Protein AF-A0A5B6WHJ9-F1 (afdb_monomer_lite)

Organism: NCBI:txid47621

Secondary structure (DSSP, 8-state):
----SSS-SS----SHHHHHHHHHHHHHHHHHHHHHHHHHHTSPP--TT-SS-HHHHHHHHHHHHHTT--HHHHHHHHHHHHTTGGG--HHHH-PBP-TTSS-TT-SB-HHHHHHHHHHHHT--GGGS-TT--TT-----TTS---HHHHHHHHHHHHHHHHHHHHHHHTT------

InterPro domains:
  IPR027356 NPH3 domain [PF03000] (1-176)
  IPR027356 NPH3 domain [PS51649] (1-177)
  IPR043454 NPH3/RPT2-like family [PTHR32370] (1-176)

Foldseek 3Di:
DDDPDPDPPPCDPPDPPVVVVVVVVLVVLVVLLVVLLVVLVPAPPQALPGPDDLLNLLVSLLSNQQSVHDPVSNLSSLLSNLSPVLVDALVSQQRAHHVVPVDPAFRGDVVSSVSSVVSNVPDDCVPPDPPPDPPPPDPDPPDDDDPSVSSVVSNVVSVVVNVVVRVVVRPPDDPPD

Radius of gyr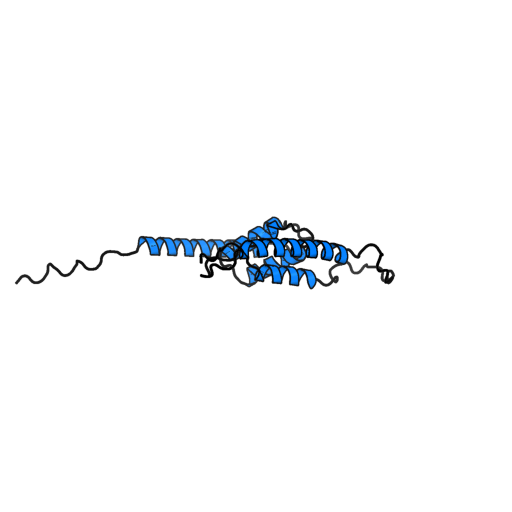ation: 25.1 Å; chains: 1; bounding box: 62×39×93 Å

pLDDT: mean 78.25, std 19.9, range [38.22, 98.19]

Structure (mmCIF, N/CA/C/O backbone):
data_AF-A0A5B6WHJ9-F1
#
_entry.id   AF-A0A5B6WHJ9-F1
#
loop_
_atom_site.group_PDB
_atom_site.id
_atom_site.type_symbol
_atom_site.label_atom_id
_atom_site.label_alt_id
_atom_site.label_comp_id
_atom_site.label_asym_id
_atom_site.label_entity_id
_atom_site.label_seq_id
_atom_site.pdbx_PDB_ins_code
_atom_site.Cartn_x
_atom_site.Cartn_y
_atom_site.Cartn_z
_atom_site.occupancy
_atom_site.B_iso_or_equiv
_atom_site.auth_seq_id
_atom_site.auth_comp_id
_atom_site.auth_asym_id
_atom_site.auth_atom_id
_atom_site.pdbx_PDB_model_num
ATOM 1 N N . MET A 1 1 ? -36.896 9.400 66.656 1.00 49.72 1 MET A N 1
ATOM 2 C CA . MET A 1 1 ? -36.802 8.788 65.315 1.00 49.72 1 MET A CA 1
ATOM 3 C C . MET A 1 1 ? -36.496 9.901 64.331 1.00 49.72 1 MET A C 1
ATOM 5 O O . MET A 1 1 ? -37.320 10.794 64.255 1.00 49.72 1 MET A O 1
ATOM 9 N N . ASN A 1 2 ? -35.315 9.908 63.704 1.00 45.44 2 ASN A N 1
ATOM 10 C CA . ASN A 1 2 ? -34.984 10.687 62.496 1.00 45.44 2 ASN A CA 1
ATOM 11 C C . ASN A 1 2 ? -33.561 10.299 62.050 1.00 45.44 2 ASN A C 1
ATOM 13 O O . ASN A 1 2 ? -32.600 10.985 62.372 1.00 45.44 2 ASN A O 1
ATOM 17 N N . TYR A 1 3 ? -33.422 9.155 61.372 1.00 50.19 3 TYR A N 1
ATOM 18 C CA . TYR A 1 3 ? -32.124 8.605 60.937 1.00 50.19 3 TYR A CA 1
ATOM 19 C C . TYR A 1 3 ? -32.057 8.344 59.423 1.00 50.19 3 TYR A C 1
ATOM 21 O O . TYR A 1 3 ? -31.415 7.392 58.996 1.00 50.19 3 TYR A O 1
ATOM 29 N N . THR A 1 4 ? -32.729 9.138 58.585 1.00 61.00 4 THR A N 1
ATOM 30 C CA . THR A 1 4 ? -32.780 8.843 57.137 1.00 61.00 4 THR A CA 1
ATOM 31 C C . THR A 1 4 ? -32.795 10.078 56.238 1.00 61.00 4 THR A C 1
ATOM 33 O O . THR A 1 4 ? -33.639 10.154 55.352 1.00 61.00 4 THR A O 1
ATOM 36 N N . HIS A 1 5 ? -31.884 11.043 56.411 1.00 52.53 5 HIS A N 1
ATOM 37 C CA . HIS A 1 5 ? -31.789 12.130 55.418 1.00 52.53 5 HIS A CA 1
ATOM 38 C C . HIS A 1 5 ? -30.397 12.453 54.845 1.00 52.53 5 HIS A C 1
ATOM 40 O O . HIS A 1 5 ? -30.330 13.184 53.865 1.00 52.53 5 HIS A O 1
ATOM 46 N N . ASP A 1 6 ? -29.305 11.833 55.309 1.00 54.56 6 ASP A N 1
ATOM 47 C CA . ASP A 1 6 ? -27.955 12.248 54.866 1.00 54.56 6 ASP A CA 1
ATOM 48 C C . ASP A 1 6 ? -27.143 11.184 54.099 1.00 54.56 6 ASP A C 1
ATOM 50 O O . ASP A 1 6 ? -25.935 11.322 53.938 1.00 54.56 6 ASP A O 1
ATOM 54 N N . SER A 1 7 ? -27.760 10.119 53.571 1.00 52.59 7 SER A N 1
ATOM 55 C CA . SER A 1 7 ? -27.014 9.031 52.892 1.00 52.59 7 SER A CA 1
ATOM 56 C C . SER A 1 7 ? -26.977 9.066 51.358 1.00 52.59 7 SER A C 1
ATOM 58 O O . SER A 1 7 ? -26.582 8.074 50.756 1.00 52.59 7 SER A O 1
ATOM 60 N N . LEU A 1 8 ? -27.322 10.173 50.691 1.00 56.62 8 LEU A N 1
ATOM 61 C CA . LEU A 1 8 ? -27.252 10.250 49.218 1.00 56.62 8 LEU A CA 1
ATOM 62 C C . LEU A 1 8 ? -26.561 11.521 48.694 1.00 56.62 8 LEU A C 1
ATOM 64 O O . LEU A 1 8 ? -27.077 12.196 47.811 1.00 56.62 8 LEU A O 1
ATOM 68 N N . GLN A 1 9 ? -25.363 11.831 49.196 1.00 50.09 9 GLN A N 1
ATOM 69 C CA . GLN A 1 9 ? -24.461 12.825 48.579 1.00 50.09 9 GLN A CA 1
ATOM 70 C C . GLN A 1 9 ? -23.154 12.195 48.067 1.00 50.09 9 GLN A C 1
ATOM 72 O O . GLN A 1 9 ? -22.078 12.765 48.211 1.00 50.09 9 GLN A O 1
ATOM 77 N N . GLY A 1 10 ? -23.226 10.992 47.489 1.00 49.53 10 GLY A N 1
ATOM 78 C CA . GLY A 1 10 ? -22.025 10.244 47.086 1.00 49.53 10 GLY A CA 1
ATOM 79 C C . GLY A 1 10 ? -22.070 9.548 45.730 1.00 49.53 10 GLY A C 1
ATOM 80 O O . GLY A 1 10 ? -21.154 8.794 45.426 1.00 49.53 10 GLY A O 1
ATOM 81 N N . LEU A 1 11 ? -23.099 9.769 44.913 1.00 49.66 11 LEU A N 1
ATOM 82 C CA . LEU A 1 11 ? -23.137 9.280 43.531 1.00 49.66 11 LEU A CA 1
ATOM 83 C C . LEU A 1 11 ? -23.387 10.463 42.603 1.00 49.66 11 LEU A C 1
ATOM 85 O O . LEU A 1 11 ? -24.420 10.560 41.946 1.00 49.66 11 LEU A O 1
ATOM 89 N N . ASP A 1 12 ? -22.432 11.391 42.600 1.00 46.06 12 ASP A N 1
ATOM 90 C CA . ASP A 1 12 ? -22.310 12.307 41.479 1.00 46.06 12 ASP A CA 1
ATOM 91 C C . ASP A 1 12 ? -21.942 11.484 40.240 1.00 46.06 12 ASP A C 1
ATOM 93 O O . ASP A 1 12 ? -21.049 10.630 40.256 1.00 46.06 12 ASP A O 1
ATOM 97 N N . VAL A 1 13 ? -22.727 11.702 39.195 1.00 51.84 13 VAL A N 1
ATOM 98 C CA . VAL A 1 13 ? -22.738 10.989 37.925 1.00 51.84 13 VAL A CA 1
ATOM 99 C C . VAL A 1 13 ? -21.473 11.371 37.168 1.00 51.84 13 VAL A C 1
ATOM 101 O O . VAL A 1 13 ? -21.480 12.212 36.273 1.00 51.84 13 VAL A O 1
ATOM 104 N N . LYS A 1 14 ? -20.350 10.764 37.542 1.00 52.03 14 LYS A N 1
ATOM 105 C CA . LYS A 1 14 ? -19.098 10.954 36.826 1.00 52.03 14 LYS A CA 1
ATOM 106 C C . LYS A 1 14 ? -19.071 10.020 35.608 1.00 52.03 14 LYS A C 1
ATOM 108 O O . LYS A 1 14 ? -19.085 8.801 35.735 1.00 52.03 14 LYS A O 1
ATOM 113 N N . ASP A 1 15 ? -19.072 10.644 34.429 1.00 48.59 15 ASP A N 1
ATOM 114 C CA . ASP A 1 15 ? -18.638 10.105 33.129 1.00 48.59 15 ASP A CA 1
ATOM 115 C C . ASP A 1 15 ? -19.614 9.292 32.254 1.00 48.59 15 ASP A C 1
ATOM 117 O O . ASP A 1 15 ? -19.181 8.554 31.369 1.00 48.59 15 ASP A O 1
ATOM 121 N N . SER A 1 16 ? -20.933 9.501 32.342 1.00 49.41 16 SER A N 1
ATOM 122 C CA . SER A 1 16 ? -21.839 8.920 31.326 1.00 49.41 16 SER A CA 1
ATOM 123 C C . SER A 1 16 ? -21.602 9.501 29.916 1.00 49.41 16 SER A C 1
ATOM 125 O O . SER A 1 16 ? -21.711 8.782 28.928 1.00 49.41 16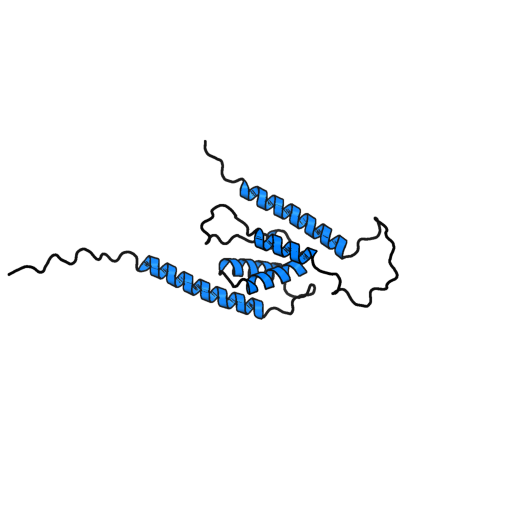 SER A O 1
ATOM 127 N N . HIS A 1 17 ? -21.208 10.775 29.788 1.00 47.41 17 HIS A N 1
ATOM 128 C CA . HIS A 1 17 ? -21.001 11.417 28.480 1.00 47.41 17 HIS A CA 1
ATOM 129 C C . HIS A 1 17 ? -19.660 11.042 27.815 1.00 47.41 17 HIS A C 1
ATOM 131 O O . HIS A 1 17 ? -19.594 10.930 26.592 1.00 47.41 17 HIS A O 1
ATOM 137 N N . LEU A 1 18 ? -18.610 10.790 28.609 1.00 50.53 18 LEU A N 1
ATOM 138 C CA . LEU A 1 18 ? -17.281 10.402 28.117 1.00 50.53 18 LEU A CA 1
ATOM 139 C C . LEU A 1 18 ? -17.260 8.930 27.663 1.00 50.53 18 LEU A C 1
ATOM 141 O O . LEU A 1 18 ? -16.751 8.611 26.588 1.00 50.53 18 LEU A O 1
ATOM 145 N N . VAL A 1 19 ? -17.910 8.043 28.428 1.00 52.41 19 VAL A N 1
ATOM 146 C CA . VAL A 1 19 ? -18.084 6.624 28.071 1.00 52.41 19 VAL A CA 1
ATOM 147 C C . VAL A 1 19 ? -19.024 6.461 26.873 1.00 52.41 19 VAL A C 1
ATOM 149 O O . VAL A 1 19 ? -18.775 5.630 26.003 1.00 52.41 19 VAL A O 1
ATOM 152 N N . LYS A 1 20 ? -20.077 7.284 26.769 1.00 49.69 20 LYS A N 1
ATOM 153 C CA . LYS A 1 20 ? -21.020 7.250 25.638 1.00 49.69 20 LYS A CA 1
ATOM 154 C C . LYS A 1 20 ? -20.402 7.769 24.336 1.00 49.69 20 LYS A C 1
ATOM 156 O O . LYS A 1 20 ? -20.677 7.194 23.287 1.00 49.69 20 LYS A O 1
ATOM 161 N N . GLY A 1 21 ? -19.533 8.784 24.408 1.00 57.69 21 GLY A N 1
ATOM 162 C CA . GLY A 1 21 ? -18.717 9.233 23.274 1.00 57.69 21 GLY A CA 1
ATOM 163 C C . GLY A 1 21 ? -17.747 8.150 22.793 1.00 57.69 21 GLY A C 1
ATOM 164 O O . GLY A 1 21 ? -17.730 7.831 21.610 1.00 57.69 21 GLY A O 1
ATOM 165 N N . SER A 1 22 ? -17.030 7.507 23.722 1.00 65.38 22 SER A N 1
ATOM 166 C CA . SER A 1 22 ? -16.124 6.387 23.421 1.00 65.38 22 SER A CA 1
ATOM 167 C C . SER A 1 22 ? -16.853 5.162 22.846 1.00 65.38 22 SER A C 1
ATOM 169 O O . SER A 1 22 ? -16.377 4.541 21.901 1.00 65.38 22 SER A O 1
ATOM 171 N N . MET A 1 23 ? -18.038 4.821 23.358 1.00 71.81 23 MET A N 1
ATOM 172 C CA . MET A 1 23 ? -18.826 3.691 22.855 1.00 71.81 23 MET A CA 1
ATOM 173 C C . MET A 1 23 ? -19.362 3.937 21.437 1.00 71.81 23 MET A C 1
ATOM 175 O O . MET A 1 23 ? -19.323 3.027 20.610 1.00 71.81 23 MET A O 1
ATOM 179 N N . PHE A 1 24 ? -19.841 5.153 21.151 1.00 72.88 24 PHE A N 1
ATOM 180 C CA . PHE A 1 24 ? -20.325 5.524 19.818 1.00 72.88 24 PHE A CA 1
ATOM 181 C C . PHE A 1 24 ? -19.182 5.553 18.793 1.00 72.88 24 PHE A C 1
ATOM 183 O O . PHE A 1 24 ? -19.355 5.092 17.666 1.00 72.88 24 PHE A O 1
ATOM 190 N N . ASP A 1 25 ? -18.000 6.013 19.206 1.00 79.88 25 ASP A N 1
ATOM 191 C CA . ASP A 1 25 ? -16.781 5.997 18.393 1.00 79.88 25 ASP A CA 1
ATOM 192 C C . ASP A 1 25 ? -16.322 4.562 18.070 1.00 79.88 25 ASP A C 1
ATOM 194 O O . ASP A 1 25 ? -16.087 4.215 16.915 1.00 79.88 25 ASP A O 1
ATOM 198 N N . LEU A 1 26 ? -16.339 3.664 19.060 1.00 83.62 26 LEU A N 1
ATOM 199 C CA . LEU A 1 26 ? -16.048 2.240 18.857 1.00 83.62 26 LEU A CA 1
ATOM 200 C C . LEU A 1 26 ? -17.091 1.528 17.978 1.00 83.62 26 LEU A C 1
ATOM 202 O O . LEU A 1 26 ? -16.768 0.559 17.285 1.00 83.62 26 LEU A O 1
ATOM 206 N N . GLU A 1 27 ? -18.359 1.936 18.029 1.00 88.81 27 GLU A N 1
ATOM 207 C CA . GLU A 1 27 ? -19.402 1.410 17.142 1.00 88.81 27 GLU A CA 1
ATOM 208 C C . GLU A 1 27 ? -19.200 1.905 15.703 1.00 88.81 27 GLU A C 1
ATOM 210 O O . GLU A 1 27 ? -19.275 1.114 14.757 1.00 88.81 27 GLU A O 1
ATOM 215 N N . LEU A 1 28 ? -18.887 3.192 15.532 1.00 88.75 28 LEU A N 1
ATOM 216 C CA . LEU A 1 28 ? -18.567 3.791 14.240 1.00 88.75 28 LEU A CA 1
ATOM 217 C C . LEU A 1 28 ? -17.320 3.149 13.617 1.00 88.75 28 LEU A C 1
ATOM 219 O O . LEU A 1 28 ? -17.360 2.767 12.447 1.00 88.75 28 LEU A O 1
ATOM 223 N N . GLN A 1 29 ? -16.259 2.945 14.400 1.00 88.38 29 GLN A N 1
ATOM 224 C CA . GLN A 1 29 ? -15.036 2.277 13.956 1.00 88.38 29 GLN A CA 1
ATOM 225 C C . GLN A 1 29 ? -15.318 0.843 13.489 1.00 88.38 29 GLN A C 1
ATOM 227 O O . GLN A 1 29 ? -14.838 0.427 12.435 1.00 88.38 29 GLN A O 1
ATOM 232 N N . ARG A 1 30 ? -16.153 0.087 14.221 1.00 91.38 30 ARG A N 1
ATOM 233 C CA . ARG A 1 30 ? -16.577 -1.260 13.796 1.00 91.38 30 ARG A CA 1
ATOM 234 C C . ARG A 1 30 ? -17.342 -1.229 12.476 1.00 91.38 30 ARG A C 1
ATOM 236 O O . ARG A 1 30 ? -17.078 -2.062 11.613 1.00 91.38 30 ARG A O 1
ATOM 243 N N . LYS A 1 31 ? -18.262 -0.277 12.298 1.00 94.19 31 LYS A N 1
ATOM 244 C CA . LYS A 1 31 ? -18.998 -0.111 11.034 1.00 94.19 31 LYS A CA 1
ATOM 245 C C . LYS A 1 31 ? -18.054 0.235 9.883 1.00 94.19 31 LYS A C 1
ATOM 247 O O . LYS A 1 31 ? -18.143 -0.396 8.834 1.00 94.19 31 LYS A O 1
ATOM 252 N N . GLN A 1 32 ? -17.120 1.166 10.089 1.00 94.00 32 GLN A N 1
ATOM 253 C CA . GLN A 1 32 ? -16.093 1.502 9.098 1.00 94.00 32 GLN A CA 1
ATOM 254 C C . GLN A 1 32 ? -15.248 0.286 8.730 1.00 94.00 32 GLN A C 1
ATOM 256 O O . GLN A 1 32 ? -15.070 0.017 7.547 1.00 94.00 32 GLN A O 1
ATOM 261 N N . ARG A 1 33 ? -14.796 -0.488 9.721 1.00 95.69 33 ARG A N 1
ATOM 262 C CA . ARG A 1 33 ? -14.053 -1.726 9.485 1.00 95.69 33 ARG A CA 1
ATOM 263 C C . ARG A 1 33 ? -14.823 -2.690 8.583 1.00 95.69 33 ARG A C 1
ATOM 265 O O . ARG A 1 33 ? -14.253 -3.183 7.618 1.00 95.69 33 ARG A O 1
ATOM 272 N N . VAL A 1 34 ? -16.102 -2.937 8.874 1.00 97.31 34 VAL A N 1
ATOM 273 C CA . VAL A 1 34 ? -16.942 -3.837 8.062 1.00 97.31 34 VAL A CA 1
ATOM 274 C C . VAL A 1 34 ? -17.065 -3.327 6.625 1.00 97.31 34 VAL A C 1
ATOM 276 O O . VAL A 1 34 ? -16.952 -4.113 5.688 1.00 97.31 34 VAL A O 1
ATOM 279 N N . VAL A 1 35 ? -17.257 -2.018 6.440 1.00 97.62 35 VAL A N 1
ATOM 280 C CA . VAL A 1 35 ? -17.337 -1.405 5.105 1.00 97.62 35 VAL A CA 1
ATOM 281 C C . VAL A 1 35 ? -16.014 -1.543 4.353 1.00 97.62 35 VAL A C 1
ATOM 283 O O . VAL A 1 35 ? -16.023 -1.965 3.201 1.00 97.62 35 VAL A O 1
ATOM 286 N N . VAL A 1 36 ? -14.882 -1.248 4.994 1.00 97.75 36 VAL A N 1
ATOM 287 C CA . VAL A 1 36 ? -13.551 -1.366 4.379 1.00 97.75 36 VAL A CA 1
ATOM 288 C C . VAL A 1 36 ? -13.261 -2.809 3.974 1.00 97.75 36 VAL A C 1
ATOM 290 O O . VAL A 1 36 ? -12.863 -3.055 2.839 1.00 97.75 36 VAL A O 1
ATOM 293 N N . GLU A 1 37 ? -13.515 -3.772 4.862 1.00 98.06 37 GLU A N 1
ATOM 294 C CA . GLU A 1 37 ? -13.322 -5.194 4.563 1.00 98.06 37 GLU A CA 1
ATOM 295 C C . GLU A 1 37 ? -14.225 -5.647 3.403 1.00 98.06 37 GLU A C 1
ATOM 297 O O . GLU A 1 37 ? -13.774 -6.362 2.508 1.00 98.06 37 GLU A O 1
ATOM 302 N N . ALA A 1 38 ? -15.478 -5.182 3.354 1.00 98.19 38 ALA A N 1
ATOM 303 C CA . ALA A 1 38 ? -16.372 -5.446 2.229 1.00 98.19 38 ALA A CA 1
ATOM 304 C C . ALA A 1 38 ? -15.861 -4.824 0.918 1.00 98.19 38 ALA A C 1
ATOM 306 O O . ALA A 1 38 ? -15.889 -5.490 -0.114 1.00 98.19 38 ALA A O 1
ATOM 307 N N . MET A 1 39 ? -15.353 -3.588 0.948 1.00 98.00 39 MET A N 1
ATOM 308 C CA . MET A 1 39 ? -14.769 -2.935 -0.229 1.00 98.00 39 MET A CA 1
ATOM 309 C C . MET A 1 39 ? -13.575 -3.719 -0.773 1.00 98.00 39 MET A C 1
ATOM 311 O O . MET A 1 39 ? -13.506 -3.932 -1.979 1.00 98.00 39 MET A O 1
ATOM 315 N N . VAL A 1 40 ? -12.678 -4.194 0.100 1.00 97.75 40 VAL A N 1
ATOM 316 C CA . VAL A 1 40 ? -11.525 -5.022 -0.297 1.00 97.75 40 VAL A CA 1
ATOM 317 C C . VAL A 1 40 ? -11.975 -6.323 -0.964 1.00 97.75 40 VAL A C 1
ATOM 319 O O . VAL A 1 40 ? -11.454 -6.681 -2.019 1.00 97.75 40 VAL A O 1
ATOM 322 N N . ASN A 1 41 ? -12.998 -6.983 -0.414 1.00 96.56 41 ASN A N 1
ATOM 323 C CA . ASN A 1 41 ? -13.557 -8.216 -0.980 1.00 96.56 41 ASN A CA 1
ATOM 324 C C . ASN A 1 41 ? -14.251 -8.017 -2.340 1.00 96.56 41 ASN A C 1
ATOM 326 O O . ASN A 1 41 ? -14.432 -8.983 -3.078 1.0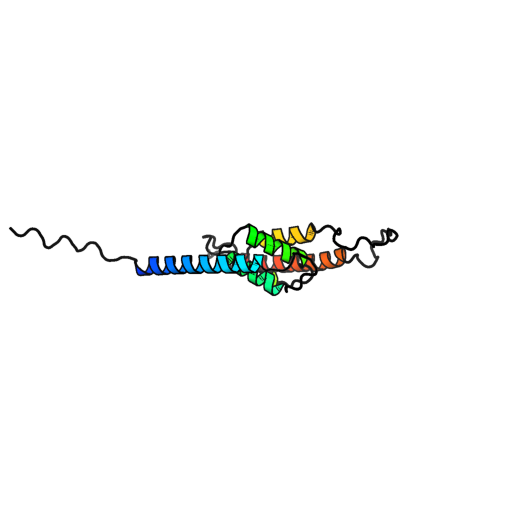0 96.56 41 ASN A O 1
ATOM 330 N N . LEU A 1 42 ? -14.650 -6.786 -2.669 1.00 97.19 42 LEU A N 1
ATOM 331 C CA . LEU A 1 42 ? -15.272 -6.431 -3.947 1.00 97.19 42 LEU A CA 1
ATOM 332 C C . LEU A 1 42 ? -14.256 -5.979 -5.005 1.00 97.19 42 LEU A C 1
ATOM 334 O O . LEU A 1 42 ? -14.642 -5.726 -6.148 1.00 97.19 42 LEU A O 1
ATOM 338 N N . LEU A 1 43 ? -12.972 -5.858 -4.653 1.00 96.75 43 LEU A N 1
ATOM 339 C CA . LEU A 1 43 ? -11.950 -5.481 -5.620 1.00 96.75 43 LEU A CA 1
ATOM 340 C C . LEU A 1 43 ? -11.766 -6.580 -6.678 1.00 96.75 43 LEU A C 1
ATOM 342 O O . LEU A 1 43 ? -11.819 -7.767 -6.347 1.00 96.75 43 LEU A O 1
ATOM 346 N N . PRO A 1 44 ? -11.463 -6.207 -7.937 1.00 94.50 44 PRO A N 1
ATOM 347 C CA . PRO A 1 44 ? -11.107 -7.152 -8.993 1.00 94.50 44 PRO A CA 1
ATOM 348 C C . PRO A 1 44 ? -9.972 -8.099 -8.590 1.00 94.50 44 PRO A C 1
ATOM 350 O O . PRO A 1 44 ? -9.274 -7.880 -7.599 1.00 94.50 44 PRO A O 1
ATOM 353 N N . THR A 1 45 ? -9.730 -9.139 -9.382 1.00 89.94 45 THR A N 1
ATOM 354 C CA . THR A 1 45 ? -8.614 -10.069 -9.156 1.00 89.94 45 THR A CA 1
ATOM 355 C C . THR A 1 45 ? -7.284 -9.333 -9.003 1.00 89.94 45 THR A C 1
ATOM 357 O O . THR A 1 45 ? -6.990 -8.389 -9.739 1.00 89.94 45 THR A O 1
ATOM 360 N N . GLN A 1 46 ? -6.473 -9.769 -8.042 1.00 88.25 46 GLN A N 1
ATOM 361 C CA . GLN A 1 46 ? -5.157 -9.189 -7.798 1.00 88.25 46 GLN A CA 1
ATOM 362 C C . GLN A 1 46 ? -4.248 -9.444 -9.008 1.00 88.25 46 GLN A C 1
ATOM 364 O O . GLN A 1 46 ? -3.906 -10.587 -9.292 1.00 88.25 46 GLN A O 1
ATOM 369 N N . SER A 1 47 ? -3.863 -8.390 -9.724 1.00 86.50 47 SER A N 1
ATOM 370 C CA . SER A 1 47 ? -2.982 -8.472 -10.892 1.00 86.50 47 SER A CA 1
ATOM 371 C C . SER A 1 47 ? -2.221 -7.160 -11.068 1.00 86.50 47 SER A C 1
ATOM 373 O O . SER A 1 47 ? -2.729 -6.098 -10.708 1.00 86.50 47 SER A O 1
ATOM 375 N N . ARG A 1 48 ? -1.034 -7.215 -11.685 1.00 83.88 48 ARG A N 1
ATOM 376 C CA . ARG A 1 48 ? -0.284 -6.017 -12.108 1.00 83.88 48 ARG A CA 1
ATOM 377 C C . ARG A 1 48 ? -1.063 -5.150 -13.102 1.00 83.88 48 ARG A C 1
ATOM 379 O O . ARG A 1 48 ? -0.825 -3.954 -13.186 1.00 83.88 48 ARG A O 1
ATOM 386 N N . LYS A 1 49 ? -1.997 -5.756 -13.844 1.00 84.75 49 LYS A N 1
ATOM 387 C CA . LYS A 1 49 ? -2.876 -5.086 -14.818 1.00 84.75 49 LYS A CA 1
ATOM 388 C C . LYS A 1 49 ? -4.239 -4.719 -14.215 1.00 84.75 49 LYS A C 1
ATOM 390 O O . LYS A 1 49 ? -5.217 -4.566 -14.943 1.00 84.75 49 LYS A O 1
ATOM 395 N N . SER A 1 50 ? -4.330 -4.651 -12.885 1.00 89.00 50 SER A N 1
ATOM 396 C CA . SER A 1 50 ? -5.553 -4.255 -12.189 1.00 89.00 50 SER A CA 1
ATOM 397 C C . SER A 1 50 ? -6.011 -2.868 -12.664 1.00 89.00 50 SER A C 1
ATOM 399 O O . SER A 1 50 ? -5.193 -1.956 -12.727 1.00 89.00 50 SER A O 1
ATOM 401 N N . PRO A 1 51 ? -7.311 -2.666 -12.949 1.00 92.12 51 PRO A N 1
ATOM 402 C CA . PRO A 1 51 ? -7.836 -1.350 -13.310 1.00 92.12 51 PRO A CA 1
ATOM 403 C C . PRO A 1 51 ? -7.974 -0.413 -12.098 1.00 92.12 51 PRO A C 1
ATOM 405 O O . PRO A 1 51 ? -8.358 0.741 -12.259 1.00 92.12 51 PRO A O 1
ATOM 408 N N . VAL A 1 52 ? -7.735 -0.912 -10.878 1.00 95.25 52 VAL A N 1
ATOM 409 C CA . VAL A 1 52 ? -7.874 -0.137 -9.639 1.00 95.25 52 VAL A CA 1
ATOM 410 C C . VAL A 1 52 ? -6.665 0.789 -9.465 1.00 95.25 52 VAL A C 1
ATOM 412 O O . VAL A 1 52 ? -5.556 0.267 -9.326 1.00 95.25 52 VAL A O 1
ATOM 415 N N . PRO A 1 53 ? -6.861 2.121 -9.398 1.00 94.12 53 PRO A N 1
ATOM 416 C CA . PRO A 1 53 ? -5.769 3.075 -9.228 1.00 94.12 53 PRO A CA 1
ATOM 417 C C . PRO A 1 53 ? -4.978 2.871 -7.931 1.00 94.12 53 PRO A C 1
ATOM 419 O O . PRO A 1 53 ? -5.543 2.532 -6.888 1.00 94.12 53 PRO A O 1
ATOM 422 N N . MET A 1 54 ? -3.679 3.164 -7.985 1.00 94.19 54 MET A N 1
ATOM 423 C CA . MET A 1 54 ? -2.777 3.085 -6.833 1.00 94.19 54 MET A CA 1
ATOM 424 C C . MET A 1 54 ? -3.226 3.979 -5.667 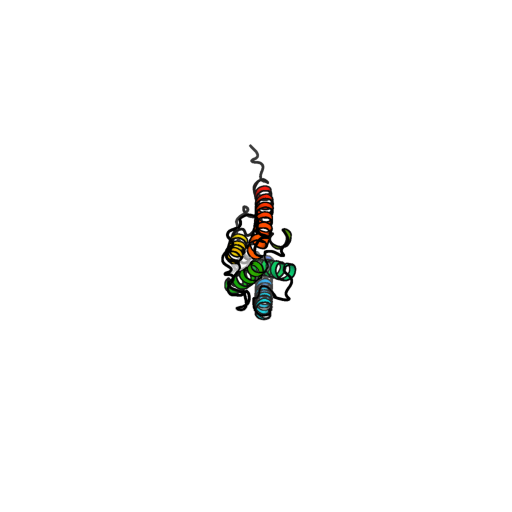1.00 94.19 54 MET A C 1
ATOM 426 O O . MET A 1 54 ? -3.312 3.511 -4.533 1.00 94.19 54 MET A O 1
ATOM 430 N N . GLU A 1 55 ? -3.604 5.226 -5.951 1.00 94.62 55 GLU A N 1
ATOM 431 C CA . GLU A 1 55 ? -4.108 6.187 -4.958 1.00 94.62 55 GLU A CA 1
ATOM 432 C C . GLU A 1 55 ? -5.322 5.638 -4.187 1.00 94.62 55 GLU A C 1
ATOM 434 O O . GLU A 1 55 ? -5.441 5.807 -2.969 1.00 94.62 55 GLU A O 1
ATOM 439 N N . PHE A 1 56 ? -6.210 4.913 -4.879 1.00 96.56 56 PHE A N 1
ATOM 440 C CA . PHE A 1 56 ? -7.370 4.279 -4.257 1.00 96.56 56 PHE A CA 1
ATOM 441 C C . PHE A 1 56 ? -6.947 3.151 -3.309 1.00 96.56 56 PHE A C 1
ATOM 443 O O . PHE A 1 56 ? -7.431 3.089 -2.179 1.00 96.56 56 PHE A O 1
ATOM 450 N N . LEU A 1 57 ? -6.027 2.278 -3.735 1.00 96.75 57 LEU A N 1
ATOM 451 C CA . LEU A 1 57 ? -5.499 1.201 -2.887 1.00 96.75 57 LEU A CA 1
ATOM 452 C C . LEU A 1 57 ? -4.776 1.756 -1.654 1.00 96.75 57 LEU A C 1
ATOM 454 O O . LEU A 1 57 ? -4.995 1.267 -0.545 1.00 96.75 57 LEU A O 1
ATOM 458 N N . SER A 1 58 ? -3.968 2.803 -1.839 1.00 96.25 58 SER A N 1
ATOM 459 C CA . SER A 1 58 ? -3.282 3.513 -0.759 1.00 96.25 58 SER A CA 1
ATOM 460 C C . SER A 1 58 ? -4.276 4.099 0.243 1.00 96.25 58 SER A C 1
ATOM 462 O O . SER A 1 58 ? -4.202 3.821 1.442 1.00 96.25 58 SER A O 1
ATOM 464 N N . SER A 1 59 ? -5.268 4.846 -0.246 1.00 96.56 59 SER A N 1
ATOM 465 C CA . SER A 1 59 ? -6.319 5.441 0.584 1.00 96.56 59 SER A CA 1
ATOM 466 C C . SER A 1 59 ? -7.123 4.380 1.336 1.00 96.56 59 SER A C 1
ATOM 468 O O . SER A 1 59 ? -7.455 4.556 2.513 1.00 96.56 59 SER A O 1
ATOM 470 N N . LEU A 1 60 ? -7.391 3.241 0.694 1.00 97.31 60 LEU A N 1
ATOM 471 C CA . LEU A 1 60 ? -8.099 2.130 1.315 1.00 97.31 60 LEU A CA 1
ATOM 472 C C . LEU A 1 60 ? -7.248 1.450 2.399 1.00 97.31 60 LEU A C 1
ATOM 474 O O . LEU A 1 60 ? -7.785 1.131 3.457 1.00 97.31 60 LEU A O 1
ATOM 478 N N . LEU A 1 61 ? -5.930 1.312 2.208 1.00 97.06 61 LEU A N 1
ATOM 479 C CA . LEU A 1 61 ? -5.012 0.786 3.228 1.00 97.06 61 LEU A CA 1
ATOM 480 C C . LEU A 1 61 ? -4.876 1.731 4.426 1.00 97.06 61 LEU A C 1
ATOM 482 O O . LEU A 1 61 ? -4.986 1.284 5.569 1.00 97.06 61 LEU A O 1
ATOM 486 N N . LYS A 1 62 ? -4.736 3.040 4.184 1.00 95.25 62 LYS A N 1
ATOM 487 C CA . LYS A 1 62 ? -4.746 4.070 5.240 1.00 95.25 62 LYS A CA 1
ATOM 488 C C . LYS A 1 62 ? -6.034 3.977 6.072 1.00 95.25 62 LYS A C 1
ATOM 490 O O . LYS A 1 62 ? -5.990 3.952 7.303 1.00 95.25 62 LYS A O 1
ATOM 495 N N . THR A 1 63 ? -7.179 3.816 5.406 1.00 95.19 63 THR A N 1
ATOM 496 C CA . THR A 1 63 ? -8.486 3.646 6.066 1.00 95.19 63 THR A CA 1
ATOM 497 C C . THR A 1 63 ? -8.602 2.304 6.804 1.00 95.19 63 THR A C 1
ATOM 499 O O . THR A 1 63 ? -9.147 2.245 7.909 1.00 95.19 63 THR A O 1
ATOM 502 N N . ALA A 1 64 ? -8.058 1.218 6.248 1.00 95.50 64 ALA A N 1
ATOM 503 C CA . ALA A 1 64 ? -8.013 -0.098 6.889 1.00 95.50 64 ALA A CA 1
ATOM 504 C C . ALA A 1 64 ? -7.186 -0.077 8.183 1.00 95.50 64 ALA A C 1
ATOM 506 O O . ALA A 1 64 ? -7.579 -0.670 9.189 1.00 95.50 64 ALA A O 1
ATOM 507 N N . ILE A 1 65 ? -6.068 0.650 8.190 1.00 93.00 65 ILE A N 1
ATOM 508 C CA . ILE A 1 65 ? -5.230 0.844 9.378 1.00 93.00 65 ILE A CA 1
ATOM 509 C C . ILE A 1 65 ? -5.964 1.687 10.428 1.00 93.00 65 ILE A C 1
ATOM 511 O O . ILE A 1 65 ? -6.027 1.280 11.591 1.00 93.00 65 ILE A O 1
ATOM 515 N N . ALA A 1 66 ? -6.581 2.804 10.027 1.00 91.06 66 ALA A N 1
ATOM 516 C CA . ALA A 1 66 ? -7.334 3.680 10.930 1.00 91.06 66 ALA A CA 1
ATOM 517 C C . ALA A 1 66 ? -8.548 2.980 11.577 1.00 91.06 66 ALA A C 1
ATOM 519 O O . ALA A 1 66 ? -8.817 3.144 12.769 1.00 91.06 66 ALA A O 1
ATOM 520 N N . SER A 1 67 ? -9.251 2.138 10.814 1.00 91.81 67 SER A N 1
ATOM 521 C CA . SER A 1 67 ? -10.413 1.369 11.290 1.00 91.81 67 SER A CA 1
ATOM 522 C C . SER A 1 67 ? -10.051 0.066 12.016 1.00 91.81 67 SER A C 1
ATOM 524 O O . SER A 1 67 ? -10.943 -0.661 12.454 1.00 91.81 67 SER A O 1
ATOM 526 N N . SER A 1 68 ? -8.759 -0.240 12.189 1.00 92.00 68 SER A N 1
ATOM 527 C CA . SER A 1 68 ? -8.289 -1.506 12.774 1.00 92.00 68 SER A CA 1
ATOM 528 C C . SER A 1 68 ? -8.869 -2.744 12.071 1.00 92.00 68 SER A C 1
ATOM 530 O O . SER A 1 68 ? -9.305 -3.702 12.721 1.00 92.00 68 SER A O 1
ATOM 532 N N . ALA A 1 69 ? -8.890 -2.717 10.734 1.00 95.50 69 ALA A N 1
ATOM 533 C CA . ALA A 1 69 ? -9.312 -3.840 9.909 1.00 95.50 69 ALA A CA 1
ATOM 534 C C . ALA A 1 69 ? -8.455 -5.092 10.149 1.00 95.50 69 ALA A C 1
ATOM 536 O O . ALA A 1 69 ? -7.331 -5.032 10.667 1.00 95.50 69 ALA A O 1
ATOM 537 N N . SER A 1 70 ? -9.007 -6.247 9.779 1.00 96.38 70 SER A N 1
ATOM 538 C CA . SER A 1 70 ? -8.337 -7.541 9.906 1.00 96.38 70 SER A CA 1
ATOM 539 C C . SER A 1 70 ? -6.961 -7.559 9.235 1.00 96.38 70 SER A C 1
ATOM 541 O O . SER A 1 70 ? -6.686 -6.852 8.263 1.00 96.38 70 SER A O 1
ATOM 543 N N . THR A 1 71 ? -6.074 -8.402 9.760 1.00 96.12 71 THR A N 1
ATOM 544 C CA . THR A 1 71 ? -4.740 -8.611 9.186 1.00 96.12 71 THR A CA 1
ATOM 545 C C . THR A 1 71 ? -4.820 -9.081 7.738 1.00 96.12 71 THR A C 1
ATOM 547 O O . THR A 1 71 ? -4.088 -8.557 6.911 1.00 96.12 71 THR A O 1
ATOM 550 N N . SER A 1 72 ? -5.760 -9.974 7.408 1.00 97.06 72 SER A N 1
ATOM 551 C CA . SER A 1 72 ? -6.007 -10.422 6.033 1.00 97.06 72 SER A CA 1
ATOM 552 C C . SER A 1 72 ? -6.396 -9.274 5.101 1.00 97.06 72 SER A C 1
ATOM 554 O O . SER A 1 72 ? -5.845 -9.177 4.011 1.00 97.06 72 SER A O 1
ATOM 556 N N . CYS A 1 73 ? -7.283 -8.375 5.540 1.00 97.44 73 CYS A N 1
ATOM 557 C CA . CYS A 1 73 ? -7.676 -7.192 4.773 1.00 97.44 73 CYS A CA 1
ATOM 558 C C . CYS A 1 73 ? -6.474 -6.290 4.461 1.00 97.44 73 CYS A C 1
ATOM 560 O O . CYS A 1 73 ? -6.323 -5.826 3.333 1.00 97.44 73 CYS A O 1
ATOM 562 N N . LYS A 1 74 ? -5.602 -6.052 5.448 1.00 97.19 74 LYS A N 1
ATOM 563 C CA . LYS A 1 74 ? -4.392 -5.241 5.249 1.00 97.19 74 LYS A CA 1
ATOM 564 C C . LYS A 1 74 ? -3.384 -5.936 4.337 1.00 97.19 74 LYS A C 1
ATOM 566 O O . LYS A 1 74 ? -2.880 -5.303 3.420 1.00 97.19 74 LYS A O 1
ATOM 571 N N . SER A 1 75 ? -3.142 -7.232 4.531 1.00 97.00 75 SER A N 1
ATOM 572 C CA . SER A 1 75 ? -2.213 -8.002 3.695 1.00 97.00 75 SER A CA 1
ATOM 573 C C . SER A 1 75 ? -2.676 -8.121 2.238 1.00 97.00 75 SER A C 1
ATOM 575 O O . SER A 1 75 ? -1.843 -8.092 1.335 1.00 97.00 75 SER A O 1
ATOM 577 N N . ASP A 1 76 ? -3.986 -8.211 1.985 1.00 97.44 76 ASP A N 1
ATOM 578 C CA . ASP A 1 76 ? -4.551 -8.178 0.628 1.00 97.44 76 ASP A CA 1
ATOM 579 C C . ASP A 1 76 ? -4.232 -6.848 -0.077 1.00 97.44 76 ASP A C 1
ATOM 581 O O . ASP A 1 76 ? -3.732 -6.834 -1.206 1.00 97.44 76 ASP A O 1
ATOM 585 N N . LEU A 1 77 ? -4.428 -5.728 0.626 1.00 97.69 77 LEU A N 1
ATOM 586 C CA . LEU A 1 77 ? -4.105 -4.391 0.128 1.00 97.69 77 LEU A CA 1
ATOM 587 C C . LEU A 1 77 ? -2.600 -4.193 -0.085 1.00 97.69 77 LEU A C 1
ATOM 589 O O . LEU A 1 77 ? -2.201 -3.727 -1.151 1.00 97.69 77 LEU A O 1
ATOM 593 N N . GLU A 1 78 ? -1.766 -4.598 0.876 1.00 97.62 78 GLU A N 1
ATOM 594 C CA . GLU A 1 78 ? -0.302 -4.580 0.750 1.00 97.62 78 GLU A CA 1
ATOM 595 C C . GLU A 1 78 ? 0.156 -5.367 -0.488 1.00 97.62 78 GLU A C 1
ATOM 597 O O . GLU A 1 78 ? 1.010 -4.893 -1.238 1.00 97.62 78 GLU A O 1
ATOM 602 N N . ARG A 1 79 ? -0.458 -6.529 -0.765 1.00 96.44 79 ARG A N 1
ATOM 603 C CA . ARG A 1 79 ? -0.150 -7.326 -1.962 1.00 96.44 79 ARG A CA 1
ATOM 604 C C . ARG A 1 79 ? -0.539 -6.619 -3.253 1.00 96.44 79 ARG A C 1
ATOM 606 O O . ARG A 1 79 ? 0.260 -6.578 -4.187 1.00 96.44 79 ARG A O 1
ATOM 613 N N . ARG A 1 80 ? -1.739 -6.039 -3.316 1.00 96.38 80 ARG A N 1
ATOM 614 C CA . ARG A 1 80 ? -2.214 -5.281 -4.490 1.00 96.38 80 ARG A CA 1
ATOM 615 C C . ARG A 1 80 ? -1.353 -4.057 -4.783 1.00 96.38 80 ARG A C 1
ATOM 617 O O . ARG A 1 80 ? -1.103 -3.768 -5.951 1.00 96.38 80 ARG A O 1
ATOM 624 N N . ILE A 1 81 ? -0.904 -3.375 -3.734 1.00 96.25 81 ILE A N 1
ATOM 625 C CA . ILE A 1 81 ? 0.021 -2.247 -3.825 1.00 96.25 81 ILE A CA 1
ATOM 626 C C . ILE A 1 81 ? 1.395 -2.726 -4.311 1.00 96.25 81 ILE A C 1
ATOM 628 O O . ILE A 1 81 ? 1.920 -2.186 -5.281 1.00 96.25 81 ILE A O 1
ATOM 632 N N . GLY A 1 82 ? 1.945 -3.788 -3.714 1.00 95.25 82 GLY A N 1
ATOM 633 C CA . GLY A 1 82 ? 3.229 -4.365 -4.124 1.00 95.25 82 GLY A CA 1
ATOM 634 C C . GLY A 1 82 ? 3.269 -4.783 -5.601 1.00 95.25 82 GLY A C 1
ATOM 635 O O . GLY A 1 82 ? 4.304 -4.651 -6.246 1.00 95.25 82 GLY A O 1
ATOM 636 N N . LEU A 1 83 ? 2.140 -5.214 -6.178 1.00 93.38 83 LEU A N 1
ATOM 637 C CA . LEU A 1 83 ? 2.027 -5.552 -7.607 1.00 93.38 83 LEU A CA 1
ATOM 638 C C . LEU A 1 83 ? 2.172 -4.345 -8.554 1.00 93.38 83 LEU A C 1
ATOM 640 O O . LEU A 1 83 ? 2.552 -4.535 -9.711 1.00 93.38 83 LEU A O 1
ATOM 644 N N . GLN A 1 84 ? 1.876 -3.130 -8.088 1.00 92.56 84 GLN A N 1
ATOM 645 C CA . GLN A 1 84 ? 1.830 -1.903 -8.901 1.00 92.56 84 GLN A CA 1
ATOM 646 C C . GLN A 1 84 ? 2.840 -0.839 -8.439 1.00 92.56 84 GLN A C 1
ATOM 648 O O . GLN A 1 84 ? 2.783 0.308 -8.879 1.00 92.56 84 GLN A O 1
ATOM 653 N N . LEU A 1 85 ? 3.774 -1.218 -7.560 1.00 93.75 85 LEU A N 1
ATOM 654 C CA . LEU A 1 85 ? 4.672 -0.294 -6.861 1.00 93.75 85 LEU A CA 1
ATOM 655 C C . LEU A 1 85 ? 5.576 0.530 -7.798 1.00 93.75 85 LEU A C 1
ATOM 657 O O . LEU A 1 85 ? 6.042 1.608 -7.444 1.00 93.75 85 LEU A O 1
ATOM 661 N N . ASP A 1 86 ? 5.827 0.044 -9.014 1.00 90.81 86 ASP A N 1
ATOM 662 C CA . ASP A 1 86 ? 6.638 0.726 -10.025 1.00 90.81 86 ASP A CA 1
ATOM 663 C C . ASP A 1 86 ? 5.918 1.878 -10.748 1.00 90.81 86 ASP A C 1
ATOM 665 O O . ASP A 1 86 ? 6.542 2.596 -11.540 1.00 90.81 86 ASP A O 1
ATOM 669 N N . GLN A 1 87 ? 4.628 2.065 -10.460 1.00 88.44 87 GLN A N 1
ATOM 670 C CA . GLN A 1 87 ? 3.772 3.145 -10.963 1.00 88.44 87 GLN A CA 1
ATOM 671 C C . GLN A 1 87 ? 3.378 4.136 -9.854 1.00 88.44 87 GLN A C 1
ATOM 673 O O . GLN A 1 87 ? 2.530 5.000 -10.063 1.00 88.44 87 GLN A O 1
ATOM 678 N N . THR A 1 88 ? 3.975 4.001 -8.672 1.00 90.69 88 THR A N 1
ATOM 679 C CA . THR A 1 88 ? 3.582 4.703 -7.450 1.00 90.69 88 THR A CA 1
ATOM 680 C C . THR A 1 88 ? 4.410 5.966 -7.204 1.00 90.69 88 THR A C 1
ATOM 682 O O . THR A 1 88 ? 5.601 6.013 -7.520 1.00 90.69 88 THR A O 1
ATOM 685 N N . ILE A 1 89 ? 3.781 6.977 -6.598 1.00 93.31 89 ILE A N 1
ATOM 686 C CA . ILE A 1 89 ? 4.438 8.197 -6.103 1.00 93.31 89 ILE A CA 1
ATOM 687 C C . ILE A 1 89 ? 4.655 8.136 -4.585 1.00 93.31 89 ILE A C 1
ATOM 689 O O . ILE A 1 89 ? 4.098 7.282 -3.898 1.00 93.31 89 ILE A O 1
ATOM 693 N N . LEU A 1 90 ? 5.474 9.034 -4.037 1.00 93.88 90 LEU A N 1
ATOM 694 C CA . LEU A 1 90 ? 5.824 9.019 -2.613 1.00 93.88 90 LEU A CA 1
ATOM 695 C C . LEU A 1 90 ? 4.583 9.098 -1.708 1.00 93.88 90 LEU A C 1
ATOM 697 O O . LEU A 1 90 ? 4.448 8.340 -0.752 1.00 93.88 90 LEU A O 1
ATOM 701 N N . GLU A 1 91 ? 3.645 9.975 -2.041 1.00 93.56 91 GLU A N 1
ATOM 702 C CA . GLU A 1 91 ? 2.440 10.286 -1.271 1.00 93.56 91 GLU A CA 1
ATOM 703 C C . GLU A 1 91 ? 1.532 9.059 -1.068 1.00 93.56 91 GLU A C 1
ATOM 705 O O . GLU A 1 91 ? 0.860 8.904 -0.036 1.00 93.56 91 GLU A O 1
ATOM 710 N N . ASP A 1 92 ? 1.553 8.142 -2.034 1.00 93.31 92 ASP A N 1
ATOM 711 C CA . ASP A 1 92 ? 0.795 6.898 -1.991 1.00 93.31 92 ASP A CA 1
ATOM 712 C C . ASP A 1 92 ? 1.395 5.879 -1.009 1.00 93.31 92 ASP A C 1
ATOM 714 O O . ASP A 1 92 ? 0.675 5.007 -0.520 1.00 93.31 92 ASP A O 1
ATOM 718 N N . ILE A 1 93 ? 2.684 5.981 -0.676 1.00 93.69 93 ILE A N 1
ATOM 719 C CA . ILE A 1 93 ? 3.354 5.081 0.279 1.00 93.69 93 ILE A CA 1
ATOM 720 C C . ILE A 1 93 ? 3.606 5.726 1.644 1.00 93.69 93 ILE A C 1
ATOM 722 O O . ILE A 1 93 ? 4.048 5.051 2.570 1.00 93.69 93 ILE A O 1
ATOM 726 N N . LEU A 1 94 ? 3.274 7.005 1.824 1.00 92.75 94 LEU A N 1
ATOM 727 C CA . LEU A 1 94 ? 3.246 7.635 3.145 1.00 92.75 94 LEU A CA 1
ATOM 728 C C . LEU A 1 94 ? 1.998 7.182 3.909 1.00 92.75 94 LEU A C 1
ATOM 730 O O . LEU A 1 94 ? 0.951 7.831 3.895 1.00 92.75 94 LEU A O 1
ATOM 734 N N . ILE A 1 95 ? 2.097 6.013 4.540 1.00 91.62 95 ILE A N 1
ATOM 735 C CA . ILE A 1 95 ? 1.023 5.398 5.322 1.00 91.62 95 ILE A CA 1
ATOM 736 C C . ILE A 1 95 ? 1.170 5.810 6.790 1.00 91.62 95 ILE A C 1
ATOM 738 O O . ILE A 1 95 ? 2.159 5.428 7.414 1.00 91.62 95 ILE A O 1
ATOM 742 N N . PRO A 1 96 ? 0.206 6.540 7.379 1.00 88.56 96 PRO A N 1
ATOM 743 C CA . PRO A 1 96 ? 0.282 6.940 8.779 1.00 88.56 96 PRO A CA 1
ATOM 744 C C . PRO A 1 96 ? 0.229 5.741 9.732 1.00 88.56 96 PRO A C 1
ATOM 746 O O . PRO A 1 96 ? -0.532 4.793 9.517 1.00 88.56 96 PRO A O 1
ATOM 749 N N . ALA A 1 97 ? 0.983 5.811 10.827 1.00 85.81 97 ALA A N 1
ATOM 750 C CA . ALA A 1 97 ? 0.885 4.830 11.901 1.00 85.81 97 ALA A CA 1
ATOM 751 C C . ALA A 1 97 ? -0.445 4.963 12.664 1.00 85.81 97 ALA A C 1
ATOM 753 O O . ALA A 1 97 ? -0.997 6.055 12.834 1.00 85.81 97 ALA A O 1
ATOM 754 N N . ASN A 1 98 ? -0.962 3.852 13.197 1.00 80.19 98 ASN A N 1
ATOM 755 C CA . ASN A 1 98 ? -2.156 3.897 14.035 1.00 80.19 98 ASN A CA 1
ATOM 756 C C . ASN A 1 98 ? -1.846 4.453 15.441 1.00 80.19 98 ASN A C 1
ATOM 758 O O . ASN A 1 98 ? -1.466 3.731 16.359 1.00 80.19 98 ASN A O 1
ATOM 762 N N . SER A 1 99 ? -2.105 5.747 15.642 1.00 65.56 99 SER A N 1
ATOM 763 C CA . SER A 1 99 ? -1.874 6.464 16.914 1.00 65.56 99 SER A CA 1
ATOM 764 C C . SER A 1 99 ? -2.602 5.873 18.144 1.00 65.56 99 SER A C 1
ATOM 766 O O . SER A 1 99 ? -2.235 6.150 19.281 1.00 65.56 99 SER A O 1
ATOM 768 N N . HIS A 1 100 ? -3.581 4.981 17.945 1.00 60.88 100 HIS A N 1
ATOM 769 C CA . HIS A 1 100 ? -4.264 4.251 19.025 1.00 60.88 100 HIS A CA 1
ATOM 770 C C . HIS A 1 100 ? -3.343 3.318 19.827 1.00 60.88 100 HIS A C 1
ATOM 772 O O . HIS A 1 100 ? -3.706 2.864 20.913 1.00 60.88 100 HIS A O 1
ATOM 778 N N . ARG A 1 101 ? -2.152 3.001 19.308 1.00 53.94 101 ARG A N 1
ATOM 779 C CA . ARG A 1 101 ? -1.091 2.361 20.087 1.00 53.94 101 ARG A CA 1
ATOM 780 C C . ARG A 1 101 ? -0.279 3.490 20.713 1.00 53.94 101 ARG A C 1
ATOM 782 O O . ARG A 1 101 ? 0.374 4.208 19.976 1.00 53.94 101 ARG A O 1
ATOM 789 N N . ASN A 1 102 ? -0.348 3.634 22.039 1.00 47.28 102 ASN A N 1
ATOM 790 C CA . ASN A 1 102 ? 0.269 4.651 22.920 1.00 47.28 102 ASN A CA 1
ATOM 791 C C . ASN A 1 102 ? 1.790 4.912 22.734 1.00 47.28 102 ASN A C 1
ATOM 793 O O . ASN A 1 102 ? 2.560 4.886 23.691 1.00 47.28 102 ASN A O 1
ATOM 797 N N . SER A 1 103 ? 2.258 5.158 21.518 1.00 53.16 103 SER A N 1
ATOM 798 C CA . SER A 1 103 ? 3.658 5.234 21.127 1.00 53.16 103 SER A CA 1
ATOM 799 C C . SER A 1 103 ? 3.826 6.505 20.305 1.00 53.16 103 SER A C 1
ATOM 801 O O . SER A 1 103 ? 3.484 6.566 19.131 1.00 53.16 103 SER A O 1
ATOM 803 N N . HIS A 1 104 ? 4.315 7.557 20.962 1.00 56.81 104 HIS A N 1
ATOM 804 C CA . HIS A 1 104 ? 4.581 8.877 20.378 1.00 56.81 104 HIS A CA 1
ATOM 805 C C . HIS A 1 104 ? 5.801 8.880 19.428 1.00 56.81 104 HIS A C 1
ATOM 807 O O . HIS A 1 104 ? 6.487 9.890 19.328 1.00 56.81 104 HIS A O 1
ATOM 813 N N . THR A 1 105 ? 6.145 7.754 18.793 1.00 60.59 105 THR A N 1
ATOM 814 C CA . THR A 1 105 ? 7.482 7.576 18.196 1.00 60.59 105 THR A CA 1
ATOM 815 C C . THR A 1 105 ? 7.501 7.301 16.697 1.00 60.59 105 THR A C 1
ATOM 817 O O . THR A 1 105 ? 8.548 7.497 16.097 1.00 60.59 105 THR A O 1
ATOM 820 N N . ALA A 1 106 ? 6.404 6.863 16.072 1.00 68.75 106 ALA A N 1
ATOM 821 C CA . ALA A 1 106 ? 6.381 6.599 14.630 1.00 68.75 106 ALA A CA 1
ATOM 822 C C . ALA A 1 106 ? 5.206 7.324 13.966 1.00 68.75 106 ALA A C 1
ATOM 824 O O . ALA A 1 106 ? 4.054 7.048 14.292 1.00 68.75 106 ALA A O 1
ATOM 825 N N . MET A 1 107 ? 5.499 8.251 13.047 1.00 83.25 107 MET A N 1
ATOM 826 C CA . MET A 1 107 ? 4.484 8.959 12.249 1.00 83.25 107 MET A CA 1
ATOM 827 C C . MET A 1 107 ? 3.959 8.085 11.100 1.00 83.25 107 MET A C 1
ATOM 829 O O . MET A 1 107 ? 2.777 8.165 10.761 1.00 83.25 107 MET A O 1
ATOM 833 N N . TYR A 1 108 ? 4.791 7.172 10.589 1.00 89.06 108 TYR A N 1
ATOM 834 C CA . TYR A 1 108 ? 4.455 6.250 9.502 1.00 89.06 108 TYR A CA 1
ATOM 835 C C . TYR A 1 108 ? 4.507 4.777 9.922 1.00 89.06 108 TYR A C 1
ATOM 837 O O . TYR A 1 108 ? 5.300 4.379 10.777 1.00 89.06 108 TYR A O 1
ATOM 845 N N . ASP A 1 109 ? 3.670 3.953 9.291 1.00 90.88 109 ASP A N 1
ATOM 846 C CA . ASP A 1 109 ? 3.666 2.496 9.436 1.00 90.88 109 ASP A CA 1
ATOM 847 C C . ASP A 1 109 ? 4.755 1.865 8.554 1.00 90.88 109 ASP A C 1
ATOM 849 O O . ASP A 1 109 ? 4.506 1.368 7.452 1.00 90.88 109 ASP A O 1
ATOM 853 N N . THR A 1 110 ? 5.989 1.886 9.059 1.00 91.94 110 THR A N 1
ATOM 854 C CA . THR A 1 110 ? 7.159 1.332 8.366 1.00 91.94 110 THR A CA 1
ATOM 855 C C . THR A 1 110 ? 7.033 -0.164 8.096 1.00 91.94 110 THR A C 1
ATOM 857 O O . THR A 1 110 ? 7.537 -0.645 7.087 1.00 91.94 110 THR A O 1
ATOM 860 N N . GLU A 1 111 ? 6.333 -0.906 8.956 1.00 92.50 111 GLU A N 1
ATOM 861 C CA . GLU A 1 111 ? 6.162 -2.354 8.818 1.00 92.50 111 GLU A CA 1
ATOM 862 C C . GLU A 1 111 ? 5.306 -2.711 7.601 1.00 92.50 111 GLU A C 1
ATOM 864 O O . GLU A 1 111 ? 5.630 -3.642 6.860 1.00 92.50 111 GLU A O 1
ATOM 869 N N . SER A 1 112 ? 4.222 -1.967 7.372 1.00 94.25 112 SER A N 1
ATOM 870 C CA . SER A 1 112 ? 3.391 -2.129 6.172 1.00 94.25 112 SER A CA 1
ATOM 871 C C . SER A 1 112 ? 4.178 -1.812 4.898 1.00 94.25 112 SER A C 1
ATOM 873 O O . SER A 1 112 ? 4.097 -2.558 3.920 1.00 94.25 112 SER A O 1
ATOM 875 N N . ILE A 1 113 ? 5.019 -0.773 4.927 1.00 95.44 113 ILE A N 1
ATOM 876 C CA . ILE A 1 113 ? 5.869 -0.410 3.786 1.00 95.44 113 ILE A CA 1
ATOM 877 C C . ILE A 1 113 ? 6.934 -1.470 3.505 1.00 95.44 113 ILE A C 1
ATOM 879 O O . ILE A 1 113 ? 7.068 -1.907 2.363 1.00 95.44 113 ILE A O 1
ATOM 883 N N . LEU A 1 114 ? 7.629 -1.977 4.524 1.00 95.25 114 LEU A N 1
ATOM 884 C CA . LEU A 1 114 ? 8.597 -3.065 4.350 1.00 95.25 114 LEU A CA 1
ATOM 885 C C . LEU A 1 114 ? 7.961 -4.302 3.696 1.00 95.25 114 LEU A C 1
ATOM 887 O O . LEU A 1 114 ? 8.549 -4.884 2.781 1.00 95.25 114 LEU A O 1
ATOM 891 N N . ARG A 1 115 ? 6.740 -4.675 4.108 1.00 96.56 115 ARG A N 1
ATOM 892 C CA . ARG A 1 115 ? 5.991 -5.776 3.480 1.00 96.56 115 ARG A CA 1
ATOM 893 C C . ARG A 1 115 ? 5.655 -5.485 2.019 1.00 96.56 115 ARG A C 1
ATOM 895 O O . ARG A 1 115 ? 5.878 -6.352 1.181 1.00 96.56 115 ARG A O 1
ATOM 902 N N . ILE A 1 116 ? 5.191 -4.280 1.696 1.00 96.94 116 ILE A N 1
ATOM 903 C CA . ILE A 1 116 ? 4.891 -3.857 0.317 1.00 96.94 116 ILE A CA 1
ATOM 904 C C . ILE A 1 116 ? 6.118 -3.988 -0.599 1.00 96.94 116 ILE A C 1
ATOM 906 O O . ILE A 1 116 ? 6.029 -4.593 -1.671 1.00 96.94 116 ILE A O 1
ATOM 910 N N . PHE A 1 117 ? 7.271 -3.469 -0.171 1.00 95.88 117 PHE A N 1
ATOM 911 C CA . PHE A 1 117 ? 8.512 -3.566 -0.945 1.00 95.88 117 PHE A CA 1
ATOM 912 C C . PHE A 1 117 ? 8.987 -5.015 -1.072 1.00 95.88 117 PHE A C 1
ATOM 914 O O . PHE A 1 117 ? 9.404 -5.436 -2.151 1.00 95.88 117 PHE A O 1
ATOM 921 N N . SER A 1 118 ? 8.877 -5.801 0.003 1.00 95.06 118 SER A N 1
ATOM 922 C CA . SER A 1 118 ? 9.191 -7.230 -0.030 1.00 95.06 118 SER A CA 1
ATOM 923 C C . SER A 1 118 ? 8.313 -7.976 -1.035 1.00 95.06 118 SER A C 1
ATOM 925 O O . SER A 1 118 ? 8.833 -8.770 -1.816 1.00 95.06 118 SER A O 1
ATOM 927 N N . ILE A 1 119 ? 7.009 -7.686 -1.075 1.00 94.56 119 ILE A N 1
ATOM 928 C CA . ILE A 1 119 ? 6.100 -8.267 -2.063 1.00 94.56 119 ILE A CA 1
ATOM 929 C C . ILE A 1 119 ? 6.591 -7.925 -3.463 1.00 94.56 119 ILE A C 1
ATOM 931 O O . ILE A 1 119 ? 6.801 -8.851 -4.231 1.00 94.56 119 ILE A O 1
ATOM 935 N N . PHE A 1 120 ? 6.850 -6.647 -3.770 1.00 93.44 120 PHE A N 1
ATOM 936 C CA . PHE A 1 120 ? 7.328 -6.227 -5.093 1.00 93.44 120 PHE A CA 1
ATOM 937 C C . PHE A 1 120 ? 8.603 -6.967 -5.538 1.00 93.44 120 PHE A C 1
ATOM 939 O O . PHE A 1 120 ? 8.690 -7.406 -6.687 1.00 93.44 120 PHE A O 1
ATOM 946 N N . LEU A 1 121 ? 9.583 -7.112 -4.639 1.00 90.56 121 LEU A N 1
ATOM 947 C CA . LEU A 1 121 ? 10.870 -7.752 -4.935 1.00 90.56 121 LEU A CA 1
ATOM 948 C C . LEU A 1 121 ? 10.755 -9.268 -5.150 1.00 90.56 121 LEU A C 1
ATOM 950 O O . LEU A 1 121 ? 11.513 -9.818 -5.946 1.00 90.56 121 LEU A O 1
ATOM 954 N N . ASN A 1 122 ? 9.804 -9.919 -4.476 1.00 89.44 122 ASN A N 1
ATOM 955 C CA . ASN A 1 122 ? 9.537 -11.355 -4.591 1.00 89.44 122 ASN A CA 1
ATOM 956 C C . ASN A 1 122 ? 8.516 -11.696 -5.693 1.00 89.44 122 ASN A C 1
ATOM 958 O O . ASN A 1 122 ? 8.020 -12.817 -5.742 1.00 89.44 122 ASN A O 1
ATOM 962 N N . LEU A 1 123 ? 8.157 -10.745 -6.563 1.00 82.12 123 LEU A N 1
ATOM 963 C CA . LEU A 1 123 ? 7.341 -11.054 -7.736 1.00 82.12 123 LEU A CA 1
ATOM 964 C C . LEU A 1 123 ? 8.211 -11.789 -8.764 1.00 82.12 123 LEU A C 1
ATOM 966 O O . LEU A 1 123 ? 9.059 -11.183 -9.435 1.00 82.12 123 LEU A O 1
ATOM 970 N N . ASP A 1 124 ? 7.989 -13.095 -8.874 1.00 68.75 124 ASP A N 1
ATOM 971 C CA . ASP A 1 124 ? 8.529 -13.916 -9.953 1.00 68.75 124 ASP A CA 1
ATOM 972 C C . ASP A 1 124 ? 7.962 -13.452 -11.307 1.00 68.75 124 ASP A C 1
ATOM 974 O O . ASP A 1 124 ? 6.869 -12.882 -11.392 1.00 68.75 124 ASP A O 1
ATOM 978 N N . GLU A 1 125 ? 8.749 -13.618 -12.375 1.00 58.44 125 GLU A N 1
ATOM 979 C CA . GLU A 1 125 ? 8.362 -13.220 -13.741 1.00 58.44 125 GLU A CA 1
ATOM 980 C C . GLU A 1 125 ? 7.321 -14.165 -14.365 1.00 58.44 125 GLU A C 1
ATOM 982 O O . GLU A 1 125 ? 6.902 -13.934 -15.491 1.00 58.44 125 GLU A O 1
ATOM 987 N N . ASP A 1 126 ? 6.838 -15.175 -13.636 1.00 51.03 126 ASP A N 1
ATOM 988 C CA . ASP A 1 126 ? 5.967 -16.247 -14.147 1.00 51.03 126 ASP A CA 1
ATOM 989 C C . ASP A 1 126 ? 4.565 -15.780 -14.605 1.00 51.03 126 ASP A C 1
ATOM 991 O O . ASP A 1 126 ? 3.777 -16.562 -15.133 1.00 51.03 126 ASP A O 1
ATOM 995 N N . GLU A 1 127 ? 4.244 -14.495 -14.434 1.00 53.34 127 GLU A N 1
ATOM 996 C CA . GLU A 1 127 ? 3.039 -13.836 -14.967 1.00 53.34 127 GLU A CA 1
ATOM 997 C C . GLU A 1 127 ? 3.300 -13.098 -16.305 1.00 53.34 127 GLU A C 1
ATOM 999 O O . GLU A 1 127 ? 2.386 -12.501 -16.886 1.00 53.34 127 GLU A O 1
ATOM 1004 N N . GLU A 1 128 ? 4.540 -13.099 -16.810 1.00 51.94 128 GLU A N 1
ATOM 1005 C CA . GLU A 1 128 ? 4.897 -12.612 -18.146 1.00 51.94 128 GLU A CA 1
ATOM 1006 C C . GLU A 1 128 ? 4.874 -13.773 -19.149 1.00 51.94 128 GLU A C 1
ATOM 1008 O O . GLU A 1 128 ? 5.869 -14.453 -19.335 1.00 51.94 128 GLU A O 1
ATOM 1013 N N . ASP A 1 129 ? 3.714 -13.958 -19.785 1.00 47.81 129 ASP A N 1
ATOM 1014 C CA . ASP A 1 129 ? 3.479 -14.599 -21.092 1.00 47.81 129 ASP A CA 1
ATOM 1015 C C . ASP A 1 129 ? 4.380 -15.812 -21.466 1.00 47.81 129 ASP A C 1
ATOM 1017 O O . ASP A 1 129 ? 5.554 -15.625 -21.798 1.00 47.81 129 ASP A O 1
ATOM 1021 N N . PRO A 1 130 ? 3.844 -17.050 -21.564 1.00 48.03 130 PRO A N 1
ATOM 1022 C CA . PRO A 1 130 ? 4.606 -18.239 -21.979 1.00 48.03 130 PRO A CA 1
ATOM 1023 C C . PRO A 1 130 ? 5.157 -18.196 -23.424 1.00 48.03 130 PRO A C 1
ATOM 1025 O O . PRO A 1 130 ? 5.660 -19.202 -23.917 1.00 48.03 130 PRO A O 1
ATOM 1028 N N . LEU A 1 131 ? 5.066 -17.057 -24.118 1.00 49.50 131 LEU A N 1
ATOM 1029 C CA . LEU A 1 131 ? 5.590 -16.813 -25.464 1.00 49.50 131 LEU A CA 1
ATOM 1030 C C . LEU A 1 131 ? 6.930 -16.056 -25.494 1.00 49.50 131 LEU A C 1
ATOM 1032 O O . LEU A 1 131 ? 7.331 -15.591 -26.564 1.00 49.50 131 LEU A O 1
ATOM 1036 N N . ARG A 1 132 ? 7.634 -15.892 -24.364 1.00 51.34 132 ARG A N 1
ATOM 1037 C CA . ARG A 1 132 ? 8.990 -15.319 -24.391 1.00 51.34 132 ARG A CA 1
ATOM 1038 C C . ARG A 1 132 ? 9.956 -16.267 -25.109 1.00 51.34 132 ARG A C 1
ATOM 1040 O O . ARG A 1 132 ? 10.341 -17.298 -24.577 1.00 51.34 132 ARG A O 1
ATOM 1047 N N . ASP A 1 133 ? 10.306 -15.879 -26.334 1.00 44.81 133 ASP A N 1
ATOM 1048 C CA . ASP A 1 133 ? 11.296 -16.511 -27.205 1.00 44.81 133 ASP A CA 1
ATOM 1049 C C . ASP A 1 133 ? 12.622 -16.734 -26.451 1.00 44.81 133 ASP A C 1
ATOM 1051 O O . ASP A 1 133 ? 13.229 -15.791 -25.941 1.00 44.81 133 ASP A O 1
ATOM 1055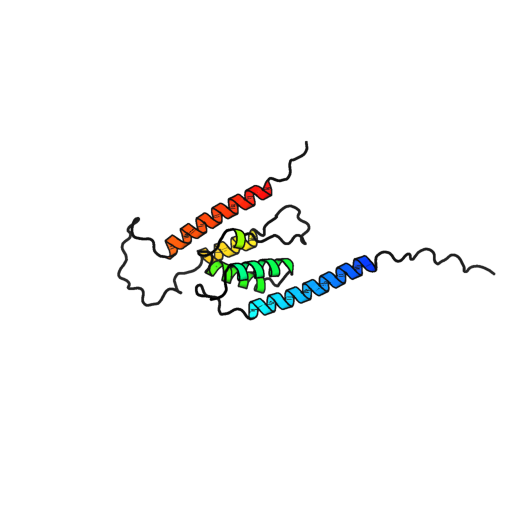 N N . GLU A 1 134 ? 13.063 -17.990 -26.367 1.00 51.38 134 GLU A N 1
ATOM 1056 C CA . GLU A 1 134 ? 14.200 -18.469 -25.561 1.00 51.38 134 GLU A CA 1
ATOM 1057 C C . GLU A 1 134 ? 15.579 -18.012 -26.096 1.00 51.38 134 GLU A C 1
ATOM 1059 O O . GLU A 1 134 ? 16.623 -18.502 -25.661 1.00 51.38 134 GLU A O 1
ATOM 1064 N N . ASN A 1 135 ? 15.615 -17.082 -27.055 1.00 45.59 135 ASN A N 1
ATOM 1065 C CA . ASN A 1 135 ? 16.802 -16.783 -27.856 1.00 45.59 135 ASN A CA 1
ATOM 1066 C C . ASN A 1 135 ? 17.615 -15.544 -27.415 1.00 45.59 135 ASN A C 1
ATOM 1068 O O . ASN A 1 135 ? 18.634 -15.251 -28.037 1.00 45.59 135 ASN A O 1
ATOM 1072 N N . ASP A 1 136 ? 17.242 -14.825 -26.349 1.00 46.56 136 ASP A N 1
ATOM 1073 C CA . ASP A 1 136 ? 17.974 -13.618 -25.906 1.00 46.56 136 ASP A CA 1
ATOM 1074 C C . ASP A 1 136 ? 18.791 -13.840 -24.618 1.00 46.56 136 ASP A C 1
ATOM 1076 O O . ASP A 1 136 ? 18.634 -13.162 -23.604 1.00 46.56 136 ASP A O 1
ATOM 1080 N N . MET A 1 137 ? 19.686 -14.833 -24.649 1.00 52.16 137 MET A N 1
ATOM 1081 C CA . MET A 1 137 ? 20.672 -15.104 -23.589 1.00 52.16 137 MET A CA 1
ATOM 1082 C C . MET A 1 137 ? 21.999 -14.363 -23.830 1.00 52.16 137 MET A C 1
ATOM 1084 O O . MET A 1 137 ? 23.084 -14.941 -23.732 1.00 52.16 137 MET A O 1
ATOM 1088 N N . ALA A 1 138 ? 21.936 -13.067 -24.142 1.00 47.47 138 ALA A N 1
ATOM 1089 C CA . ALA A 1 138 ? 23.115 -12.207 -24.153 1.00 47.47 138 ALA A CA 1
ATOM 1090 C C . ALA A 1 138 ? 23.281 -11.545 -22.775 1.00 47.47 138 ALA A C 1
ATOM 1092 O O . ALA A 1 138 ? 22.588 -10.589 -22.429 1.00 47.47 138 ALA A O 1
ATOM 1093 N N . TYR A 1 139 ? 24.228 -12.047 -21.973 1.00 48.97 139 TYR A N 1
ATOM 1094 C CA . TYR A 1 139 ? 24.741 -11.352 -20.788 1.00 48.97 139 TYR A CA 1
ATOM 1095 C C . TYR A 1 139 ? 25.532 -10.112 -21.222 1.00 48.97 139 TYR A C 1
ATOM 1097 O O . TYR A 1 139 ? 26.759 -10.093 -21.172 1.00 48.97 139 TYR A O 1
ATOM 1105 N N . ASP A 1 140 ? 24.821 -9.081 -21.663 1.00 44.09 140 ASP A N 1
ATOM 1106 C CA . ASP A 1 140 ? 25.381 -7.762 -21.901 1.00 44.09 140 ASP A CA 1
ATOM 1107 C C . ASP A 1 140 ? 24.906 -6.816 -20.790 1.00 44.09 140 ASP A C 1
ATOM 1109 O O . ASP A 1 140 ? 23.712 -6.667 -20.505 1.00 44.09 140 ASP A O 1
ATOM 1113 N N . PHE A 1 141 ? 25.879 -6.241 -20.089 1.00 48.59 141 PHE A N 1
ATOM 1114 C CA . PHE A 1 141 ? 25.671 -5.338 -18.960 1.00 48.59 141 PHE A CA 1
ATOM 1115 C C . PHE A 1 141 ? 24.996 -4.026 -19.408 1.00 48.59 141 PHE A C 1
ATOM 1117 O O . PHE A 1 141 ? 24.305 -3.408 -18.596 1.00 48.59 141 PHE A O 1
ATOM 1124 N N . ASP A 1 142 ? 25.102 -3.686 -20.702 1.00 47.19 142 ASP A N 1
ATOM 1125 C CA . ASP A 1 142 ? 24.563 -2.469 -21.326 1.00 47.19 142 ASP A CA 1
ATOM 1126 C C . ASP A 1 142 ? 23.394 -2.709 -22.313 1.00 47.19 142 ASP A C 1
ATOM 1128 O O . ASP A 1 142 ? 22.938 -1.771 -22.974 1.00 47.19 142 ASP A O 1
ATOM 1132 N N . SER A 1 143 ? 22.830 -3.925 -22.385 1.00 52.66 143 SER A N 1
ATOM 1133 C CA . SER A 1 143 ? 21.618 -4.178 -23.189 1.00 52.66 143 SER A CA 1
ATOM 1134 C C . SER A 1 143 ? 20.387 -3.500 -22.556 1.00 52.66 143 SER A C 1
ATOM 1136 O O . SER A 1 143 ? 20.301 -3.440 -21.319 1.00 52.66 143 SER A O 1
ATOM 1138 N N . PRO A 1 144 ? 19.417 -2.964 -23.334 1.00 48.72 144 PRO A N 1
ATOM 1139 C CA . PRO A 1 144 ? 18.276 -2.229 -22.795 1.00 48.72 144 PRO A CA 1
ATOM 1140 C C . PRO A 1 144 ? 17.524 -3.095 -21.780 1.00 48.72 144 PRO A C 1
ATOM 1142 O O . PRO A 1 144 ? 16.874 -4.072 -22.138 1.00 48.72 144 PRO A O 1
ATOM 1145 N N . ARG A 1 145 ? 17.683 -2.731 -20.496 1.00 54.91 145 ARG A N 1
ATOM 1146 C CA . ARG A 1 145 ? 17.109 -3.341 -19.282 1.00 54.91 145 ARG A CA 1
ATOM 1147 C C . ARG A 1 145 ? 15.837 -4.135 -19.576 1.00 54.91 145 ARG A C 1
ATOM 1149 O O . ARG A 1 145 ? 14.851 -3.541 -20.007 1.00 54.91 145 ARG A O 1
ATOM 1156 N N . SER A 1 146 ? 15.802 -5.408 -19.175 1.00 65.06 146 SER A N 1
ATOM 1157 C CA . SER A 1 146 ? 14.529 -6.111 -18.999 1.00 65.06 146 SER A CA 1
ATOM 1158 C C . SER A 1 146 ? 13.535 -5.210 -18.239 1.00 65.06 146 SER A C 1
ATOM 1160 O O . SER A 1 146 ? 13.961 -4.464 -17.340 1.00 65.06 146 SER A O 1
ATOM 1162 N N . PRO A 1 147 ? 12.229 -5.228 -18.571 1.00 68.50 147 PRO A N 1
ATOM 1163 C CA . PRO A 1 147 ? 11.223 -4.380 -17.925 1.00 68.50 147 PRO A CA 1
ATOM 1164 C C . PRO A 1 147 ? 11.343 -4.382 -16.393 1.00 68.50 147 PRO A C 1
ATOM 1166 O O . PRO A 1 147 ? 11.349 -3.321 -15.764 1.00 68.50 147 PRO A O 1
ATOM 1169 N N . LYS A 1 148 ? 11.621 -5.557 -15.811 1.00 74.56 148 LYS A N 1
ATOM 1170 C CA . LYS A 1 148 ? 11.888 -5.755 -14.382 1.00 74.56 148 LYS A CA 1
ATOM 1171 C C . LYS A 1 148 ? 13.046 -4.911 -13.849 1.00 74.56 148 LYS A C 1
ATOM 1173 O O . LYS A 1 148 ? 12.896 -4.257 -12.818 1.00 74.56 148 LYS A O 1
ATOM 1178 N N . ARG A 1 149 ? 14.192 -4.852 -14.542 1.00 77.12 149 ARG A N 1
ATOM 1179 C CA . ARG A 1 149 ? 15.320 -4.005 -14.116 1.00 77.12 149 ARG A CA 1
ATOM 1180 C C . ARG A 1 149 ? 14.906 -2.533 -14.087 1.00 77.12 149 ARG A C 1
ATOM 1182 O O . ARG A 1 149 ? 15.288 -1.817 -13.160 1.00 77.12 149 ARG A O 1
ATOM 1189 N N . SER A 1 150 ? 14.173 -2.040 -15.086 1.00 85.56 150 SER A N 1
ATOM 1190 C CA . SER A 1 150 ? 13.703 -0.643 -15.111 1.00 85.56 150 SER A CA 1
ATOM 1191 C C . SER A 1 150 ? 12.776 -0.338 -13.929 1.00 85.56 150 SER A C 1
ATOM 1193 O O . SER A 1 150 ? 13.007 0.635 -13.207 1.00 85.56 150 SER A O 1
ATOM 1195 N N . SER A 1 151 ? 11.814 -1.223 -13.656 1.00 89.06 151 SER A N 1
ATOM 1196 C CA . SER A 1 151 ? 10.905 -1.108 -12.511 1.00 89.06 151 SER A CA 1
ATOM 1197 C C . SER A 1 151 ? 11.644 -1.142 -11.169 1.00 89.06 151 SER A C 1
ATOM 1199 O O . SER A 1 151 ? 11.382 -0.297 -10.319 1.00 89.06 151 SER A O 1
ATOM 1201 N N . ILE A 1 152 ? 12.643 -2.018 -10.998 1.00 91.56 152 ILE A N 1
ATOM 1202 C CA . ILE A 1 152 ? 13.473 -2.058 -9.779 1.00 91.56 152 ILE A CA 1
ATOM 1203 C C . ILE A 1 152 ? 14.186 -0.722 -9.535 1.00 91.56 152 ILE A C 1
ATOM 1205 O O . ILE A 1 152 ? 14.227 -0.264 -8.400 1.00 91.56 152 ILE A O 1
ATOM 1209 N N . LEU A 1 153 ? 14.714 -0.066 -10.577 1.00 91.56 153 LEU A N 1
ATOM 1210 C CA . LEU A 1 153 ? 15.385 1.234 -10.419 1.00 91.56 153 LEU A CA 1
ATOM 1211 C C . LEU A 1 153 ? 14.411 2.351 -10.026 1.00 91.56 153 LEU A C 1
ATOM 1213 O O . LEU A 1 153 ? 14.778 3.268 -9.295 1.00 91.56 153 LEU A O 1
ATOM 1217 N N . LYS A 1 154 ? 13.177 2.311 -10.539 1.00 92.81 154 LYS A N 1
ATOM 1218 C CA . LYS A 1 154 ? 12.136 3.266 -10.136 1.00 92.81 154 LYS A CA 1
ATOM 1219 C C . LYS A 1 154 ? 11.757 3.059 -8.673 1.00 92.81 154 LYS A C 1
ATOM 1221 O O . LYS A 1 154 ? 11.765 4.013 -7.903 1.00 92.81 154 LYS A O 1
ATOM 1226 N N . VAL A 1 155 ? 11.506 1.808 -8.291 1.00 95.06 155 VAL A N 1
ATOM 1227 C CA . VAL A 1 155 ? 11.138 1.441 -6.920 1.00 95.06 155 VAL A CA 1
ATOM 1228 C C . VAL A 1 155 ? 12.283 1.705 -5.938 1.00 95.06 155 VAL A C 1
ATOM 1230 O O . VAL A 1 155 ? 12.022 2.157 -4.829 1.00 95.06 155 VAL A O 1
ATOM 1233 N N . SER A 1 156 ? 13.551 1.531 -6.329 1.00 94.50 156 SER A N 1
ATOM 1234 C CA . SER A 1 156 ? 14.684 1.878 -5.460 1.00 94.50 156 SER A CA 1
ATOM 1235 C C . SER A 1 156 ? 14.738 3.379 -5.169 1.00 94.50 156 SER A C 1
ATOM 1237 O O . SER A 1 156 ? 14.877 3.766 -4.018 1.00 94.50 156 SER A O 1
ATOM 1239 N N . LYS A 1 157 ? 14.530 4.233 -6.183 1.00 95.50 157 LYS A N 1
ATOM 1240 C CA . LYS A 1 157 ? 14.450 5.692 -5.984 1.00 95.50 157 LYS A CA 1
ATOM 1241 C C . LYS A 1 157 ? 13.271 6.090 -5.096 1.00 95.50 157 LYS A C 1
ATOM 1243 O O . LYS A 1 157 ? 13.392 7.009 -4.288 1.00 95.50 157 LYS A O 1
ATOM 1248 N N . LEU A 1 158 ? 12.136 5.406 -5.246 1.00 96.69 158 LEU A N 1
ATOM 1249 C CA . LEU A 1 158 ? 10.971 5.600 -4.386 1.00 96.69 158 LEU A CA 1
ATOM 1250 C C . LEU A 1 158 ? 11.301 5.244 -2.928 1.00 96.69 158 LEU A C 1
ATOM 1252 O O . LEU A 1 158 ? 10.973 6.020 -2.033 1.00 96.69 158 LEU A O 1
ATOM 1256 N N . LEU A 1 159 ? 11.999 4.126 -2.693 1.00 96.25 159 LEU A N 1
ATOM 1257 C CA . LEU A 1 159 ? 12.465 3.733 -1.362 1.00 96.25 159 LEU A CA 1
ATOM 1258 C C . LEU A 1 159 ? 13.429 4.762 -0.771 1.00 96.25 159 LEU A C 1
ATOM 1260 O O . LEU A 1 159 ? 13.255 5.154 0.378 1.00 96.25 159 LEU A O 1
ATOM 1264 N N . ASP A 1 160 ? 14.407 5.226 -1.551 1.00 95.69 160 ASP A N 1
ATOM 1265 C CA . ASP A 1 160 ? 15.367 6.243 -1.109 1.00 95.69 160 ASP A CA 1
ATOM 1266 C C . ASP A 1 160 ? 14.644 7.529 -0.675 1.00 95.69 160 ASP A C 1
ATOM 1268 O O . ASP A 1 160 ? 14.944 8.096 0.376 1.00 95.69 160 ASP A O 1
ATOM 1272 N N . THR A 1 161 ? 13.641 7.955 -1.451 1.00 95.19 161 THR A N 1
ATOM 1273 C CA . THR A 1 161 ? 12.828 9.142 -1.141 1.00 95.19 161 THR A CA 1
ATOM 1274 C C . THR A 1 161 ? 11.968 8.923 0.109 1.00 95.19 161 THR A C 1
ATOM 1276 O O . THR A 1 161 ? 11.903 9.794 0.971 1.00 95.19 161 THR A O 1
ATOM 1279 N N . TYR A 1 162 ? 11.360 7.743 0.254 1.00 95.12 162 TYR A N 1
ATOM 1280 C CA . TYR A 1 162 ? 10.603 7.371 1.451 1.00 95.12 162 TYR A CA 1
ATOM 1281 C C . TYR A 1 162 ? 11.471 7.371 2.711 1.00 95.12 162 TYR A C 1
ATOM 1283 O O . TYR A 1 162 ? 11.081 7.924 3.736 1.00 95.12 162 TYR A O 1
ATOM 1291 N N . LEU A 1 163 ? 12.667 6.783 2.644 1.00 94.50 163 LEU A N 1
ATOM 1292 C CA . LEU A 1 163 ? 13.595 6.749 3.773 1.00 94.50 163 LEU A CA 1
ATOM 1293 C C . LEU A 1 163 ? 14.067 8.154 4.160 1.00 94.50 163 LEU A C 1
ATOM 1295 O O . LEU A 1 163 ? 14.217 8.427 5.351 1.00 94.50 163 LEU A O 1
ATOM 1299 N N . ALA A 1 164 ? 14.263 9.043 3.182 1.00 93.56 164 ALA A N 1
ATOM 1300 C CA . ALA A 1 164 ? 14.565 10.445 3.447 1.00 93.56 164 ALA A CA 1
ATOM 1301 C C . ALA A 1 164 ? 13.415 11.143 4.197 1.00 93.56 164 ALA A C 1
ATOM 1303 O O . ALA A 1 164 ? 13.677 11.813 5.194 1.00 93.56 164 ALA A O 1
ATOM 1304 N N . GLU A 1 165 ? 12.162 10.930 3.779 1.00 91.12 165 GLU A N 1
ATOM 1305 C CA . GLU A 1 165 ? 10.974 11.492 4.442 1.00 91.12 165 GLU A CA 1
ATOM 1306 C C . GLU A 1 165 ? 10.831 10.983 5.890 1.00 91.12 165 GLU A C 1
ATOM 1308 O O . GLU A 1 165 ? 10.713 11.765 6.831 1.00 91.12 165 GLU A O 1
ATOM 1313 N N . VAL A 1 166 ? 10.951 9.669 6.113 1.00 88.69 166 VAL A N 1
ATOM 1314 C CA . VAL A 1 166 ? 10.863 9.068 7.462 1.00 88.69 166 VAL A CA 1
ATOM 1315 C C . VAL A 1 166 ? 11.989 9.556 8.388 1.00 88.69 166 VAL A C 1
ATOM 1317 O O . VAL A 1 166 ? 11.786 9.738 9.595 1.00 88.69 166 VAL A O 1
ATOM 1320 N N . ALA A 1 167 ? 13.191 9.770 7.845 1.00 87.00 167 ALA A N 1
ATOM 1321 C CA . ALA A 1 167 ? 14.324 10.283 8.610 1.00 87.00 167 ALA A CA 1
ATOM 1322 C C . ALA A 1 167 ? 14.125 11.743 9.056 1.00 87.00 167 ALA A C 1
ATOM 1324 O O . ALA A 1 167 ? 14.633 12.125 10.117 1.00 87.00 167 ALA A O 1
ATOM 1325 N N . LEU A 1 168 ? 13.384 12.547 8.283 1.00 83.62 168 LEU A N 1
ATOM 1326 C CA . LEU A 1 168 ? 13.002 13.901 8.683 1.00 83.62 168 LEU A CA 1
ATOM 1327 C C . LEU A 1 168 ? 12.034 13.878 9.868 1.00 83.62 168 LEU A C 1
ATOM 1329 O O . LEU A 1 168 ? 12.233 14.606 10.831 1.00 83.62 168 LEU A O 1
ATOM 1333 N N . ASP A 1 169 ? 11.061 12.978 9.877 1.00 73.12 169 ASP A N 1
ATOM 1334 C CA . ASP A 1 169 ? 10.064 12.945 10.955 1.00 73.12 169 ASP A CA 1
ATOM 1335 C C . ASP A 1 169 ? 10.623 12.454 12.300 1.00 73.12 169 ASP A C 1
ATOM 1337 O O . ASP A 1 169 ? 10.139 12.821 13.371 1.00 73.12 169 ASP A O 1
ATOM 1341 N N . THR A 1 170 ? 11.704 11.672 12.278 1.00 63.34 170 THR A N 1
ATOM 1342 C CA . THR A 1 170 ? 12.349 11.171 13.506 1.00 63.34 170 THR A CA 1
ATOM 1343 C C . THR A 1 170 ? 13.110 12.274 14.267 1.00 63.34 170 THR A C 1
ATOM 1345 O O . THR A 1 170 ? 13.451 12.103 15.438 1.00 63.34 170 THR A O 1
ATOM 1348 N N . ASN A 1 171 ? 13.387 13.423 13.638 1.00 56.12 171 ASN A N 1
ATOM 1349 C CA . ASN A 1 171 ? 14.273 14.452 14.193 1.00 56.12 171 ASN A CA 1
ATOM 1350 C C . ASN A 1 171 ? 13.556 15.631 14.898 1.00 56.12 171 ASN A C 1
ATOM 1352 O O . ASN A 1 171 ? 14.222 16.560 15.361 1.00 56.12 171 ASN A O 1
ATOM 1356 N N . SER A 1 172 ? 12.229 15.586 15.078 1.00 49.84 172 SER A N 1
ATOM 1357 C CA . SER A 1 172 ? 11.440 16.716 15.602 1.00 49.84 172 SER A CA 1
ATOM 1358 C C . SER A 1 172 ? 11.183 16.725 17.122 1.00 49.84 172 SER A C 1
ATOM 1360 O O . SER A 1 172 ? 10.178 17.278 17.576 1.00 49.84 172 SER A O 1
ATOM 1362 N N . SER A 1 173 ? 12.076 16.171 17.946 1.00 47.97 173 SER A N 1
ATOM 1363 C CA . SER A 1 173 ? 12.130 16.525 19.373 1.00 47.97 173 SER A CA 1
ATOM 1364 C C . SER A 1 173 ? 13.493 17.138 19.701 1.00 47.97 173 SER A C 1
ATOM 1366 O O . SER A 1 173 ? 14.457 16.390 19.887 1.00 47.97 173 SER A O 1
ATOM 1368 N N . PRO A 1 174 ? 13.621 18.475 19.811 1.00 45.06 174 PRO A N 1
ATOM 1369 C CA . PRO A 1 174 ? 14.785 19.038 20.468 1.00 45.06 174 PRO A CA 1
ATOM 1370 C C . PRO A 1 174 ? 14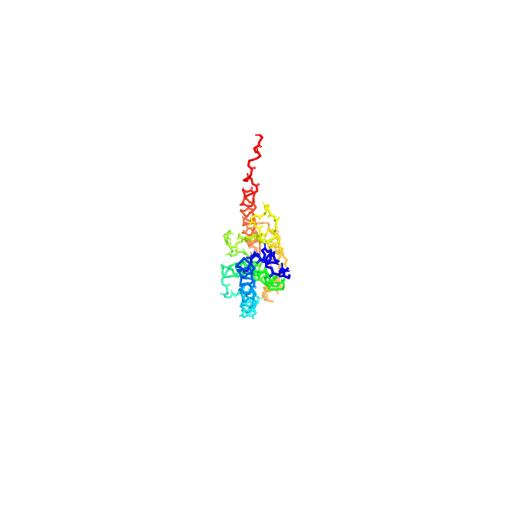.736 18.574 21.925 1.00 45.06 174 PRO A C 1
ATOM 1372 O O . PRO A 1 174 ? 13.817 18.921 22.670 1.00 45.06 174 PRO A O 1
ATOM 1375 N N . LEU A 1 175 ? 15.718 17.763 22.318 1.00 48.28 175 LEU A N 1
ATOM 1376 C CA . LEU A 1 175 ? 16.081 17.560 23.714 1.00 48.28 175 LEU A CA 1
ATOM 1377 C C . LEU A 1 175 ? 16.339 18.953 24.301 1.00 48.28 175 LEU A C 1
ATOM 1379 O O . LEU A 1 175 ? 17.393 19.545 24.076 1.00 48.28 175 LEU A O 1
ATOM 1383 N N . LYS A 1 176 ? 15.341 19.516 24.986 1.00 44.12 176 LYS A N 1
ATOM 1384 C CA . LYS A 1 176 ? 15.543 20.684 25.838 1.00 44.12 176 LYS A CA 1
ATOM 1385 C C . LYS A 1 176 ? 16.396 20.212 27.014 1.00 44.12 176 LYS A C 1
ATOM 1387 O O . LYS A 1 176 ? 15.877 19.561 27.918 1.00 44.12 176 LYS A O 1
ATOM 1392 N N . LEU A 1 177 ? 17.701 20.461 26.907 1.00 38.22 177 LEU A N 1
ATOM 1393 C CA . LEU A 1 177 ? 18.631 20.537 28.034 1.00 38.22 177 LEU A CA 1
ATOM 1394 C C . LEU A 1 177 ? 18.211 21.664 28.983 1.00 38.22 177 LEU A C 1
ATOM 1396 O O . LEU A 1 177 ? 17.730 22.705 28.474 1.00 38.22 177 LEU A O 1
#

Sequence (177 aa):
MNYTHDSLQGLDVKDSHLVKGSMFDLELQRKQRVVVEAMVNLLPTQSRKSPVPMEFLSSLLKTAIASSASTSCKSDLERRIGLQLDQTILEDILIPANSHRNSHTAMYDTESILRIFSIFLNLDEDEEDPLRDENDMAYDFDSPRSPKRSSILKVSKLLDTYLAEVALDTNSSPLKL